Protein AF-A0A833LRZ1-F1 (afdb_monomer)

Nearest PDB structures (foldseek):
  2k7v-assembly1_B  TM=4.616E-01  e=1.360E+00  Escherichia coli K-12

Sequence (118 aa):
MSALRVLFIVLSVACVGGCGQGERDAAAQGAVASAWVAMARGEIDVEGGLVRITTPRDGRIESVAVEDGDVVAQGAVLATLDSGEARNGLALAEAALKQAQAQLAVAQARLAPLAQLA

Radius of gyration: 47.93 Å; Cα contacts (8 Å, |Δi|>4): 24; chains: 1; bounding box: 114×59×108 Å

pLDDT: mean 81.39, std 17.38, range [42.22, 98.56]

Mean predicted aligned error: 16.14 Å

Secondary structure (DSSP, 8-state):
--HHHHHHHHHHHTTSS-----------------S-S---------TT-------SS---EEEE---TT----TT---EEE--HHHHHHHHHHHHHHHHHHHHHHHHHHHHTTGGG--

Solvent-accessible surface area (backbone atoms only — not comparable to full-atom values): 8133 Å² total; per-residue (Å²): 126,66,68,68,56,53,54,55,56,58,58,59,60,66,73,77,77,78,86,78,85,87,76,88,73,67,80,76,68,82,72,76,80,64,96,63,94,76,88,81,91,80,84,90,79,62,91,87,61,86,82,85,87,73,76,97,61,91,73,53,77,68,47,71,71,68,62,95,88,64,90,77,60,92,88,60,75,54,62,42,63,58,49,65,69,62,52,51,53,49,54,53,52,52,51,52,50,54,52,52,51,52,53,48,52,53,52,51,63,66,47,56,66,61,67,74,78,112

Foldseek 3Di:
DVVVVVVVVVVVVVVPPDDDDDDPPPPPPPPPPDPDPDDDDDDDADDVHDDDDDDPDDAAWPDADDDPPDDDDPPDDGTDGDCVVVVVVVVVVVVVVVVVVVVVVVVVVVCVVVVVVD

Structure (mmCIF, N/CA/C/O backbone):
data_AF-A0A833LRZ1-F1
#
_entry.id   AF-A0A833LRZ1-F1
#
loop_
_atom_site.group_PDB
_atom_site.id
_atom_site.type_symbol
_atom_site.label_atom_id
_atom_site.label_alt_id
_atom_site.label_comp_id
_atom_site.label_asym_id
_atom_site.label_entity_id
_atom_site.label_seq_id
_atom_site.pdbx_PDB_ins_code
_atom_site.Cartn_x
_atom_site.Cartn_y
_atom_site.Cartn_z
_atom_site.occupancy
_atom_site.B_iso_or_equiv
_atom_site.auth_seq_id
_atom_site.auth_comp_id
_atom_site.auth_asym_id
_atom_site.auth_atom_id
_atom_site.pdbx_PDB_model_num
ATOM 1 N N . MET A 1 1 ? 75.185 48.407 -73.563 1.00 60.50 1 MET A N 1
ATOM 2 C CA . MET A 1 1 ? 74.888 47.956 -72.177 1.00 60.50 1 MET A CA 1
ATOM 3 C C . MET A 1 1 ? 73.453 48.240 -71.700 1.00 60.50 1 MET A C 1
ATOM 5 O O . MET A 1 1 ? 73.103 47.812 -70.609 1.00 60.50 1 MET A O 1
ATOM 9 N N . SER A 1 2 ? 72.589 48.872 -72.505 1.00 48.81 2 SER A N 1
ATOM 10 C CA . SER A 1 2 ? 71.145 49.029 -72.238 1.00 48.81 2 SER A CA 1
ATOM 11 C C . SER A 1 2 ? 70.291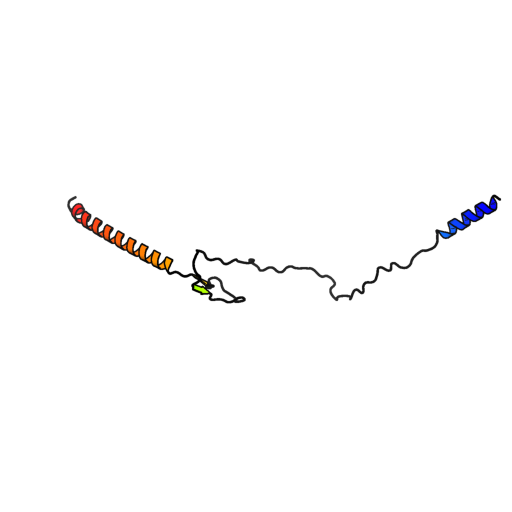 47.897 -72.838 1.00 48.81 2 SER A C 1
ATOM 13 O O . SER A 1 2 ? 69.347 47.450 -72.199 1.00 48.81 2 SER A O 1
ATOM 15 N N . ALA A 1 3 ? 70.674 47.349 -73.999 1.00 58.91 3 ALA A N 1
ATOM 16 C CA . ALA A 1 3 ? 69.956 46.243 -74.654 1.00 58.91 3 ALA A CA 1
ATOM 17 C C . ALA A 1 3 ? 70.025 44.902 -73.886 1.00 58.91 3 ALA A C 1
ATOM 19 O O . ALA A 1 3 ? 69.060 44.145 -73.874 1.00 58.91 3 ALA A O 1
ATOM 20 N N . LEU A 1 4 ? 71.128 44.639 -73.170 1.00 56.31 4 LEU A N 1
ATOM 21 C CA . LEU A 1 4 ? 71.315 43.413 -72.376 1.00 56.31 4 LEU A CA 1
ATOM 22 C C . LEU A 1 4 ? 70.455 43.398 -71.093 1.00 56.31 4 LEU A C 1
ATOM 24 O O . LEU A 1 4 ? 70.088 42.334 -70.609 1.00 56.31 4 LEU A O 1
ATOM 28 N N . ARG A 1 5 ? 70.093 44.581 -70.569 1.00 59.56 5 ARG A N 1
ATOM 29 C CA . ARG A 1 5 ? 69.193 44.737 -69.410 1.00 59.56 5 ARG A CA 1
ATOM 30 C C . ARG A 1 5 ? 67.719 44.577 -69.795 1.00 59.56 5 ARG A C 1
ATOM 32 O O . ARG A 1 5 ? 66.960 44.001 -69.027 1.00 59.56 5 ARG A O 1
ATOM 39 N N . VAL A 1 6 ? 67.332 45.028 -70.991 1.00 62.91 6 VAL A N 1
ATOM 40 C CA . VAL A 1 6 ? 65.962 44.866 -71.515 1.00 62.91 6 VAL A CA 1
ATOM 41 C C . VAL A 1 6 ? 65.681 43.402 -71.870 1.00 62.91 6 VAL A C 1
ATOM 43 O O . VAL A 1 6 ? 64.610 42.897 -71.548 1.00 62.91 6 VAL A O 1
ATOM 46 N N . LEU A 1 7 ? 66.668 42.684 -72.420 1.00 60.94 7 LEU A N 1
ATOM 47 C CA . LEU A 1 7 ? 66.545 41.249 -72.702 1.00 60.94 7 LEU A CA 1
ATOM 48 C C . LEU A 1 7 ? 66.353 40.408 -71.422 1.00 60.94 7 LEU A C 1
ATOM 50 O O . LEU A 1 7 ? 65.585 39.451 -71.429 1.00 60.94 7 LEU A O 1
ATOM 54 N N . PHE A 1 8 ? 66.983 40.797 -70.307 1.00 59.09 8 PHE A N 1
ATOM 55 C CA . PHE A 1 8 ? 66.850 40.101 -69.018 1.00 59.09 8 PHE A CA 1
ATOM 56 C C . PHE A 1 8 ? 65.487 40.320 -68.335 1.00 59.09 8 PHE A C 1
ATOM 58 O O . PHE A 1 8 ? 65.021 39.442 -67.615 1.00 59.09 8 PHE A O 1
ATOM 65 N N . ILE A 1 9 ? 64.839 41.468 -68.569 1.00 63.38 9 ILE A N 1
ATOM 66 C CA . ILE A 1 9 ? 63.507 41.787 -68.021 1.00 63.38 9 ILE A CA 1
ATOM 67 C C . ILE A 1 9 ? 62.392 41.113 -68.838 1.00 63.38 9 ILE A C 1
ATOM 69 O O . ILE A 1 9 ? 61.389 40.684 -68.278 1.00 63.38 9 ILE A O 1
ATOM 73 N N . VAL A 1 10 ? 62.574 40.951 -70.153 1.00 62.81 10 VAL A N 1
ATOM 74 C CA . VAL A 1 10 ? 61.618 40.210 -70.997 1.00 62.81 10 VAL A CA 1
ATOM 75 C C . VAL A 1 10 ? 61.701 38.697 -70.739 1.00 62.81 10 VAL A C 1
ATOM 77 O O . VAL A 1 10 ? 60.678 38.016 -70.760 1.00 62.81 10 VAL A O 1
ATOM 80 N N . LEU A 1 11 ? 62.888 38.172 -70.413 1.00 63.72 11 LEU A N 1
ATOM 81 C CA . LEU A 1 11 ? 63.084 36.750 -70.109 1.00 63.72 11 LEU A CA 1
ATOM 82 C C . LEU A 1 11 ? 62.504 36.331 -68.743 1.00 63.72 11 LEU A C 1
ATOM 84 O O . LEU A 1 11 ? 62.058 35.198 -68.596 1.00 63.72 11 LEU A O 1
ATOM 88 N N . SER A 1 12 ? 62.456 37.229 -67.752 1.00 59.47 12 SER A N 1
ATOM 89 C CA . SER A 1 12 ? 61.901 36.933 -66.420 1.00 59.47 12 SER A CA 1
ATOM 90 C C . SER A 1 12 ? 60.370 37.005 -66.352 1.00 59.47 12 SER A C 1
ATOM 92 O O . SER A 1 12 ? 59.766 36.288 -65.556 1.00 59.47 12 SER A O 1
ATOM 94 N N . VAL A 1 13 ? 59.721 37.788 -67.222 1.00 63.44 13 VAL A N 1
ATOM 95 C CA . VAL A 1 13 ? 58.247 37.867 -67.315 1.00 63.44 13 VAL A CA 1
ATOM 96 C C . VAL A 1 13 ? 57.642 36.651 -68.038 1.00 63.44 13 VAL A C 1
ATOM 98 O O . VAL A 1 13 ? 56.501 36.282 -67.770 1.00 63.44 13 VAL A O 1
ATOM 101 N N . ALA A 1 14 ? 58.415 35.957 -68.880 1.00 59.12 14 ALA A N 1
ATOM 102 C CA . ALA A 1 14 ? 57.970 34.742 -69.568 1.00 59.12 14 ALA A CA 1
ATOM 103 C C . ALA A 1 14 ? 57.870 33.499 -68.652 1.00 59.12 14 ALA A C 1
ATOM 105 O O . ALA A 1 14 ? 57.174 32.548 -68.998 1.00 59.12 14 ALA A O 1
ATOM 106 N N . CYS A 1 15 ? 58.501 33.505 -67.469 1.00 54.84 15 CYS A N 1
ATOM 107 C CA . CYS A 1 15 ? 58.492 32.364 -66.540 1.00 54.84 15 CYS A CA 1
ATOM 108 C C . CYS A 1 15 ? 57.311 32.340 -65.550 1.00 54.84 15 CYS A C 1
ATOM 110 O O . CYS A 1 15 ? 57.149 31.353 -64.840 1.00 54.84 15 CYS A O 1
ATOM 112 N N . VAL A 1 16 ? 56.479 33.388 -65.477 1.00 63.62 16 VAL A N 1
ATOM 113 C CA . VAL A 1 16 ? 55.361 33.464 -64.504 1.00 63.62 16 VAL A CA 1
ATOM 114 C C . VAL A 1 16 ? 53.994 33.168 -65.151 1.00 63.62 16 VAL A C 1
ATOM 116 O O . VAL A 1 16 ? 52.986 33.040 -64.464 1.00 63.62 16 VAL A O 1
ATOM 119 N N . GLY A 1 17 ? 53.944 32.996 -66.476 1.00 61.00 17 GLY A N 1
ATOM 120 C CA . GLY A 1 17 ? 52.698 32.861 -67.242 1.00 61.00 17 GLY A CA 1
ATOM 121 C C . GLY A 1 17 ? 52.310 31.452 -67.702 1.00 61.00 17 GLY A C 1
ATOM 122 O O . GLY A 1 17 ? 51.475 31.351 -68.597 1.00 61.00 17 GLY A O 1
ATOM 123 N N . GLY A 1 18 ? 52.892 30.371 -67.165 1.00 48.47 18 GLY A N 1
ATOM 124 C CA . GLY A 1 18 ? 52.673 29.032 -67.730 1.00 48.47 18 GLY A CA 1
ATOM 125 C C . GLY A 1 18 ? 52.882 27.851 -66.785 1.00 48.47 18 GLY A C 1
ATOM 126 O O . GLY A 1 18 ? 53.866 27.142 -66.928 1.00 48.47 18 GLY A O 1
ATOM 127 N N . CYS A 1 19 ? 51.922 27.614 -65.888 1.00 58.75 19 CYS A N 1
ATOM 128 C CA . CYS A 1 19 ? 51.4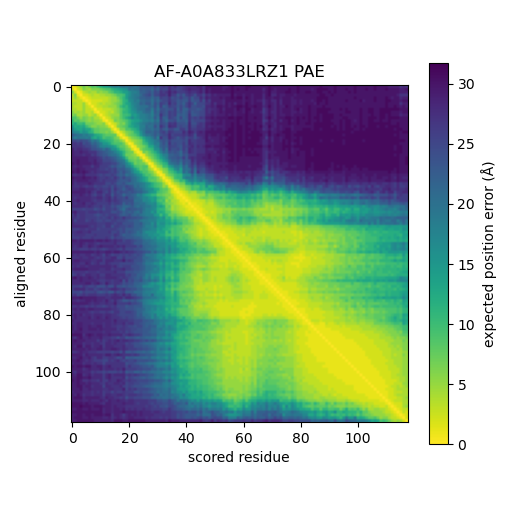97 26.274 -65.453 1.00 58.75 19 CYS A CA 1
ATOM 129 C C . CYS A 1 19 ? 50.011 26.360 -65.078 1.00 58.75 19 CYS A C 1
ATOM 131 O O . CYS A 1 19 ? 49.645 26.738 -63.966 1.00 58.75 19 CYS A O 1
ATOM 133 N N . GLY A 1 20 ? 49.153 26.088 -66.060 1.00 43.88 20 GLY A N 1
ATOM 134 C CA . GLY A 1 20 ? 47.731 25.856 -65.863 1.00 43.88 20 GLY A CA 1
ATOM 135 C C . GLY A 1 20 ? 47.442 24.364 -65.693 1.00 43.88 20 GLY A C 1
ATOM 136 O O . GLY A 1 20 ? 47.992 23.557 -66.429 1.00 43.88 20 GLY A O 1
ATOM 137 N N . GLN A 1 21 ? 46.525 24.078 -64.763 1.00 50.59 21 GLN A N 1
ATOM 138 C CA . GLN A 1 21 ? 45.581 22.947 -64.709 1.00 50.59 21 GLN A CA 1
ATOM 139 C C . GLN A 1 21 ? 46.089 21.494 -64.623 1.00 50.59 21 GLN A C 1
ATOM 141 O O . GLN A 1 21 ? 46.751 20.982 -65.513 1.00 50.59 21 GLN A O 1
ATOM 146 N N . GLY A 1 22 ? 45.575 20.807 -63.592 1.00 42.22 22 GLY A N 1
ATOM 147 C CA . GLY A 1 22 ? 45.777 19.384 -63.283 1.00 42.22 22 GLY A CA 1
ATOM 148 C C . GLY A 1 22 ? 46.751 19.261 -62.111 1.00 42.22 22 GLY A C 1
ATOM 149 O O . GLY A 1 22 ? 47.847 19.781 -62.202 1.00 42.22 22 GLY A O 1
ATOM 150 N N . GLU A 1 23 ? 46.428 18.761 -60.925 1.00 50.03 23 GLU A N 1
ATOM 151 C CA . GLU A 1 23 ? 45.297 17.991 -60.445 1.00 50.03 23 GLU A CA 1
ATOM 152 C C . GLU A 1 23 ? 44.894 18.518 -59.058 1.00 50.03 23 GLU A C 1
ATOM 154 O O . GLU A 1 23 ? 45.720 18.756 -58.176 1.00 50.03 23 GLU A O 1
ATOM 159 N N . ARG A 1 24 ? 43.588 18.717 -58.844 1.00 51.22 24 ARG A N 1
ATOM 160 C CA . ARG A 1 24 ? 43.042 18.747 -57.486 1.00 51.22 24 ARG A CA 1
ATOM 161 C C . ARG A 1 24 ? 43.004 17.304 -57.011 1.00 51.22 24 ARG A C 1
ATOM 163 O O . ARG A 1 24 ? 41.940 16.691 -57.018 1.00 51.22 24 ARG A O 1
ATOM 170 N N . ASP A 1 25 ? 44.145 16.798 -56.570 1.00 43.22 25 ASP A N 1
ATOM 1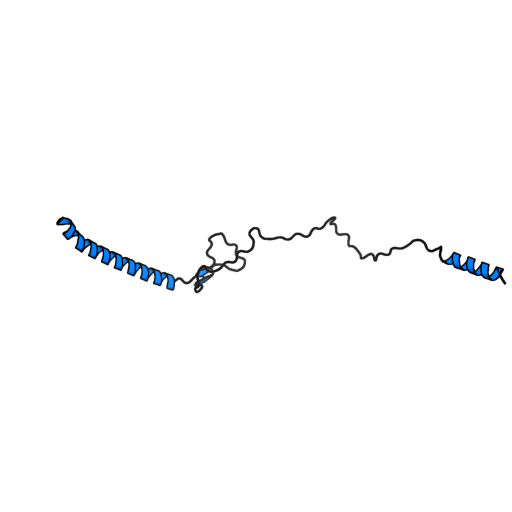71 C CA . ASP A 1 25 ? 44.199 15.594 -55.753 1.00 43.22 25 ASP A CA 1
ATOM 172 C C . ASP A 1 25 ? 43.752 15.978 -54.343 1.00 43.22 25 ASP A C 1
ATOM 174 O O . ASP A 1 25 ? 44.511 16.041 -53.376 1.00 43.22 25 ASP A O 1
ATOM 178 N N . ALA A 1 26 ? 42.453 16.277 -54.239 1.00 46.53 26 ALA A N 1
ATOM 179 C CA . ALA A 1 26 ? 41.722 15.954 -53.037 1.00 46.53 26 ALA A CA 1
ATOM 180 C C . ALA A 1 26 ? 42.033 14.485 -52.790 1.00 46.53 26 ALA A C 1
ATOM 182 O O . ALA A 1 26 ? 41.649 13.645 -53.601 1.00 46.53 26 ALA A O 1
ATOM 183 N N . ALA A 1 27 ? 42.802 14.212 -51.735 1.00 43.59 27 ALA A N 1
ATOM 184 C CA . ALA A 1 27 ? 43.073 12.872 -51.261 1.00 43.59 27 ALA A CA 1
ATOM 185 C C . ALA A 1 27 ? 41.760 12.092 -51.318 1.00 43.59 27 ALA A C 1
ATOM 187 O O . ALA A 1 27 ? 40.855 12.323 -50.511 1.00 43.59 27 ALA A O 1
ATOM 188 N N . ALA A 1 28 ? 41.647 11.240 -52.337 1.00 50.72 28 ALA A N 1
ATOM 189 C CA . ALA A 1 28 ? 40.537 10.343 -52.539 1.00 50.72 28 ALA A CA 1
ATOM 190 C C . ALA A 1 28 ? 40.661 9.302 -51.435 1.00 50.72 28 ALA A C 1
ATOM 192 O O . ALA A 1 28 ? 41.229 8.225 -51.591 1.00 50.72 28 ALA A O 1
ATOM 193 N N . GLN A 1 29 ? 40.182 9.692 -50.260 1.00 53.97 29 GLN A N 1
ATOM 194 C CA . GLN A 1 29 ? 39.751 8.777 -49.232 1.00 53.97 29 GLN A CA 1
ATOM 195 C C . GLN A 1 29 ? 38.781 7.847 -49.944 1.00 53.97 29 GLN A C 1
ATOM 197 O O . GLN A 1 29 ? 37.797 8.315 -50.517 1.00 53.97 29 GLN A O 1
ATOM 202 N N . GLY A 1 30 ? 39.124 6.561 -49.996 1.00 52.94 30 GLY A N 1
ATOM 203 C CA . GLY A 1 30 ? 38.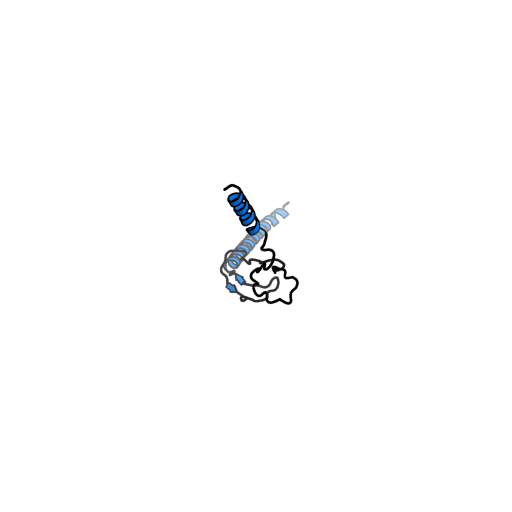297 5.528 -50.593 1.00 52.94 30 GLY A CA 1
ATOM 204 C C . GLY A 1 30 ? 36.927 5.536 -49.934 1.00 52.94 30 GLY A C 1
ATOM 205 O O . GLY A 1 30 ? 36.708 4.882 -48.918 1.00 52.94 30 GLY A O 1
ATOM 206 N N . ALA A 1 31 ? 36.014 6.314 -50.505 1.00 59.62 31 ALA A N 1
ATOM 207 C CA . ALA A 1 31 ? 34.619 6.305 -50.154 1.00 59.62 31 ALA A CA 1
ATOM 208 C C . ALA A 1 31 ? 34.072 5.002 -50.722 1.00 59.62 31 ALA A C 1
ATOM 210 O O . ALA A 1 31 ? 33.786 4.887 -51.913 1.00 59.62 31 ALA A O 1
ATOM 211 N N . VAL A 1 32 ? 33.983 3.990 -49.861 1.00 65.12 32 VAL A N 1
ATOM 212 C CA . VAL A 1 32 ? 33.124 2.839 -50.112 1.00 65.12 32 VAL A CA 1
ATOM 213 C C . VAL A 1 32 ? 31.738 3.431 -50.346 1.00 65.12 32 VAL A C 1
ATOM 215 O O . VAL A 1 32 ? 31.151 3.991 -49.421 1.00 65.12 32 VAL A O 1
ATOM 218 N N . ALA A 1 33 ? 31.271 3.411 -51.596 1.00 65.88 33 ALA A N 1
ATOM 219 C CA . ALA A 1 33 ? 29.975 3.953 -51.971 1.00 65.88 33 ALA A CA 1
ATOM 220 C C . ALA A 1 33 ? 28.903 3.142 -51.239 1.00 65.88 33 ALA A C 1
ATOM 222 O O . ALA A 1 33 ? 28.535 2.043 -51.654 1.00 65.88 33 ALA A O 1
ATOM 223 N N . SER A 1 34 ? 28.466 3.639 -50.085 1.00 69.62 34 SER A N 1
ATOM 224 C CA . SER A 1 34 ? 27.365 3.042 -49.357 1.00 69.62 34 SER A CA 1
ATOM 225 C C . SER A 1 34 ? 26.106 3.224 -50.202 1.00 69.62 34 SER A C 1
ATOM 227 O O . SER A 1 34 ? 25.883 4.281 -50.789 1.00 69.62 34 SER A O 1
ATOM 229 N N . ALA A 1 35 ? 25.271 2.188 -50.288 1.00 79.25 35 ALA A N 1
ATOM 230 C CA . ALA A 1 35 ? 24.035 2.194 -51.081 1.00 79.25 35 ALA A CA 1
ATOM 231 C C . ALA A 1 35 ? 22.968 3.193 -50.572 1.00 79.25 35 ALA A C 1
ATOM 233 O O . ALA A 1 35 ? 21.825 3.182 -51.024 1.00 79.25 35 ALA A O 1
ATOM 234 N N . TRP A 1 36 ? 23.327 4.048 -49.615 1.00 74.06 36 TRP A N 1
ATOM 235 C CA . TRP A 1 36 ? 22.442 4.963 -48.921 1.00 74.06 36 TRP A CA 1
ATOM 236 C C . TRP A 1 36 ? 22.673 6.384 -49.439 1.00 74.06 36 TRP A C 1
ATOM 238 O O . TRP A 1 36 ? 23.724 6.977 -49.215 1.00 74.06 36 TRP A O 1
ATOM 248 N N . VAL A 1 37 ? 21.668 6.931 -50.130 1.00 81.56 37 VAL A N 1
ATOM 249 C CA . VAL A 1 37 ? 21.697 8.283 -50.727 1.00 81.56 37 VAL A CA 1
ATOM 250 C C . VAL A 1 37 ? 21.491 9.385 -49.674 1.00 81.56 37 VAL A C 1
ATOM 252 O O . VAL A 1 37 ? 21.913 10.521 -49.873 1.00 81.56 37 VAL A O 1
ATOM 255 N N . ALA A 1 38 ? 20.885 9.058 -48.529 1.00 82.44 38 ALA A N 1
ATOM 256 C CA . ALA A 1 38 ? 20.752 9.946 -47.379 1.00 82.44 38 ALA A CA 1
ATOM 257 C C . ALA A 1 38 ? 20.693 9.122 -46.086 1.00 82.44 38 ALA A C 1
ATOM 259 O O . ALA A 1 38 ? 20.019 8.096 -46.029 1.00 82.44 38 ALA A O 1
ATOM 260 N N . MET A 1 39 ? 21.387 9.589 -45.050 1.00 85.31 39 MET A N 1
ATOM 261 C CA . MET A 1 39 ? 21.374 9.012 -43.706 1.00 85.31 39 MET A CA 1
ATOM 262 C C . MET A 1 39 ? 20.982 10.116 -42.726 1.00 85.31 39 MET A C 1
ATOM 264 O O . MET A 1 39 ? 21.550 11.207 -42.770 1.00 85.31 39 MET A O 1
ATOM 268 N N . ALA A 1 40 ? 20.031 9.833 -41.840 1.00 85.44 40 ALA A N 1
ATOM 269 C CA . ALA A 1 40 ? 19.632 10.734 -40.766 1.00 85.44 40 ALA A CA 1
ATOM 270 C C . ALA A 1 40 ? 19.808 10.032 -39.417 1.00 85.44 40 ALA A C 1
ATOM 272 O O . ALA A 1 40 ? 19.499 8.849 -39.277 1.00 85.44 40 ALA A O 1
ATOM 273 N N . ARG A 1 41 ? 20.315 10.766 -38.423 1.00 91.62 41 ARG A N 1
ATOM 274 C CA . ARG A 1 41 ? 20.392 10.293 -37.040 1.00 91.62 41 ARG A CA 1
ATOM 275 C C . ARG A 1 41 ? 19.053 10.561 -36.364 1.00 91.62 41 ARG A C 1
ATOM 277 O O . ARG A 1 41 ? 18.618 11.706 -36.316 1.00 91.62 41 ARG A O 1
ATOM 284 N N . GLY A 1 42 ? 18.440 9.510 -35.840 1.00 89.81 42 GLY A N 1
ATOM 285 C CA . GLY A 1 42 ? 17.300 9.601 -34.934 1.00 89.81 42 GLY A CA 1
ATOM 286 C C . GLY A 1 42 ? 17.710 9.199 -33.522 1.00 89.81 42 GLY A C 1
ATOM 287 O O . GLY A 1 42 ? 18.688 8.472 -33.338 1.00 89.81 42 GLY A O 1
ATOM 288 N N . GLU A 1 43 ? 16.958 9.676 -32.542 1.00 92.31 43 GLU A N 1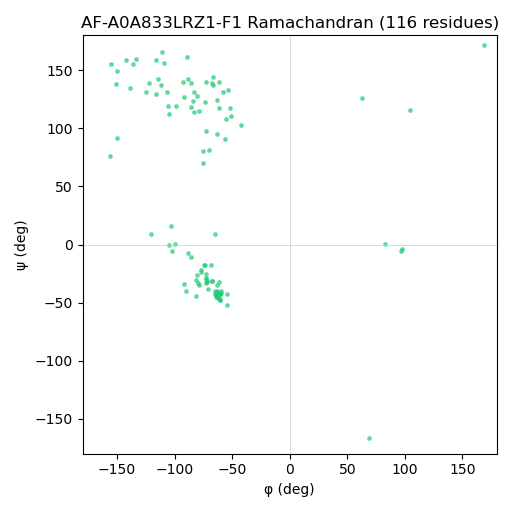
ATOM 289 C CA . GLU A 1 43 ? 16.994 9.191 -31.166 1.00 92.31 43 GLU A CA 1
ATOM 290 C C . GLU A 1 43 ? 15.665 8.492 -30.884 1.00 92.31 43 GLU A C 1
ATOM 292 O O . GLU A 1 43 ? 14.613 8.958 -31.323 1.00 92.31 43 GLU A O 1
ATOM 297 N N . ILE A 1 44 ? 15.732 7.339 -30.222 1.00 89.94 44 ILE A N 1
ATOM 298 C CA . ILE A 1 44 ? 14.559 6.569 -29.818 1.00 89.94 44 ILE A CA 1
ATOM 299 C C . ILE A 1 44 ? 14.422 6.772 -28.316 1.00 89.94 44 ILE A C 1
ATOM 301 O O . ILE A 1 44 ? 15.328 6.400 -27.572 1.00 89.94 44 ILE A O 1
ATOM 305 N N . ASP A 1 45 ? 13.300 7.346 -27.901 1.00 91.12 45 ASP A N 1
ATOM 306 C CA . ASP A 1 45 ? 12.929 7.482 -26.496 1.00 91.12 45 ASP A CA 1
ATOM 307 C C . ASP A 1 45 ? 11.654 6.680 -26.216 1.00 91.12 45 ASP A C 1
ATOM 309 O O . ASP A 1 45 ? 10.897 6.336 -27.130 1.00 91.12 45 ASP A O 1
ATOM 313 N N . VAL A 1 46 ? 11.432 6.350 -24.949 1.00 90.88 46 VAL A N 1
ATOM 314 C CA . VAL A 1 46 ? 10.235 5.643 -24.502 1.00 90.88 46 VAL A CA 1
ATOM 315 C C . VAL A 1 46 ? 9.072 6.620 -24.365 1.00 90.88 46 VAL A C 1
ATOM 317 O O . VAL A 1 46 ? 9.164 7.645 -23.686 1.00 90.88 46 VAL A O 1
ATOM 320 N N . GLU A 1 47 ? 7.940 6.297 -24.989 1.00 86.56 47 GLU A N 1
ATOM 321 C CA . GLU A 1 47 ? 6.716 7.071 -24.799 1.00 86.56 47 GLU A CA 1
ATOM 322 C C . GLU A 1 47 ? 6.304 7.015 -23.319 1.00 86.56 47 GLU A C 1
ATOM 324 O O . GLU A 1 47 ? 6.050 5.946 -22.766 1.00 86.56 47 GLU A O 1
ATOM 329 N N . GLY A 1 48 ? 6.279 8.177 -22.660 1.00 84.25 48 GLY A N 1
ATOM 330 C CA . GLY A 1 48 ? 6.012 8.295 -21.221 1.00 84.25 48 GLY A CA 1
ATOM 331 C C . GLY A 1 48 ? 7.258 8.388 -20.332 1.00 84.25 48 GLY A C 1
ATOM 332 O O . GLY A 1 48 ? 7.118 8.668 -19.141 1.00 84.25 48 GLY A O 1
ATOM 333 N N . GLY A 1 49 ? 8.463 8.246 -20.892 1.00 88.75 49 GLY A N 1
ATOM 334 C CA . GLY A 1 49 ? 9.715 8.406 -20.155 1.00 88.75 49 GLY A CA 1
ATOM 335 C C . GLY A 1 49 ? 9.976 7.300 -19.126 1.00 88.75 49 GLY A C 1
ATOM 336 O O . GLY A 1 49 ? 9.336 6.249 -19.101 1.00 88.75 49 GLY A O 1
ATOM 337 N N . LEU A 1 50 ? 10.943 7.551 -18.243 1.00 89.75 50 LEU A N 1
ATOM 338 C CA . LEU A 1 50 ? 11.278 6.659 -17.134 1.00 89.75 50 LEU A CA 1
ATOM 339 C C . LEU A 1 50 ? 10.497 7.045 -15.877 1.00 89.75 50 LEU A C 1
ATOM 341 O O . LEU A 1 50 ? 10.581 8.180 -15.403 1.00 89.75 50 LEU A O 1
ATOM 345 N N . VAL A 1 51 ? 9.805 6.077 -15.278 1.00 89.56 51 VAL A N 1
ATOM 346 C CA . VAL A 1 51 ? 9.119 6.262 -13.995 1.00 89.56 51 VAL A CA 1
ATOM 347 C C . VAL A 1 51 ? 9.984 5.706 -12.873 1.00 89.56 51 VAL A C 1
ATOM 349 O O . VAL A 1 51 ? 10.286 4.515 -12.824 1.00 89.56 51 VAL A O 1
ATOM 352 N N . ARG A 1 52 ? 10.368 6.571 -11.931 1.00 89.94 52 ARG A N 1
ATOM 353 C CA . ARG A 1 52 ? 11.067 6.145 -10.716 1.00 89.94 52 ARG A CA 1
ATOM 354 C C . ARG A 1 52 ? 10.052 5.673 -9.684 1.00 89.94 52 ARG A C 1
ATOM 356 O O . ARG A 1 52 ? 9.284 6.476 -9.160 1.00 89.94 52 ARG A O 1
ATOM 363 N N . ILE A 1 53 ? 10.089 4.386 -9.363 1.00 90.44 53 ILE A N 1
ATOM 364 C CA . ILE A 1 53 ? 9.280 3.817 -8.287 1.00 90.44 53 ILE A CA 1
ATOM 365 C C . ILE A 1 53 ? 9.987 4.046 -6.951 1.00 90.44 53 ILE A C 1
ATOM 367 O O . ILE A 1 53 ? 11.180 3.787 -6.810 1.00 90.44 53 ILE A O 1
ATOM 371 N N . THR A 1 54 ? 9.236 4.550 -5.976 1.00 91.38 54 THR A N 1
ATOM 372 C CA . THR A 1 54 ? 9.683 4.761 -4.597 1.00 91.38 54 THR A CA 1
ATOM 373 C C . THR A 1 54 ? 8.628 4.239 -3.637 1.00 91.38 54 THR A C 1
ATOM 375 O O . THR A 1 54 ? 7.457 4.087 -3.993 1.00 91.38 54 THR A O 1
ATOM 378 N N . THR A 1 55 ? 9.030 3.975 -2.402 1.00 91.19 55 THR A N 1
ATOM 379 C CA . THR A 1 55 ? 8.092 3.631 -1.342 1.00 91.19 55 THR A CA 1
ATOM 380 C C . THR A 1 55 ? 7.307 4.882 -0.921 1.00 91.19 55 THR A C 1
ATOM 382 O O . THR A 1 55 ? 7.882 5.967 -0.832 1.00 91.19 55 THR A O 1
ATOM 385 N N . PRO A 1 56 ? 5.990 4.773 -0.660 1.00 87.31 56 PRO A N 1
ATOM 386 C CA . PRO A 1 56 ? 5.174 5.913 -0.226 1.00 87.31 56 PRO A CA 1
ATOM 387 C C . PRO A 1 56 ? 5.425 6.308 1.236 1.00 87.31 56 PRO A C 1
ATOM 389 O O . PRO A 1 56 ? 5.041 7.392 1.663 1.00 87.31 56 PRO A O 1
ATOM 392 N N . ARG A 1 57 ? 6.024 5.406 2.014 1.00 88.06 57 ARG A N 1
ATOM 393 C CA . ARG A 1 57 ? 6.410 5.600 3.409 1.00 88.06 57 ARG A CA 1
ATOM 394 C C . ARG A 1 57 ? 7.743 4.912 3.659 1.00 88.06 57 ARG A C 1
ATOM 396 O O . ARG A 1 57 ? 8.090 3.967 2.942 1.00 88.06 57 ARG A O 1
ATOM 403 N N . ASP A 1 58 ? 8.430 5.347 4.702 1.00 87.06 58 ASP A N 1
ATOM 404 C CA . ASP A 1 58 ? 9.600 4.644 5.208 1.00 87.06 58 ASP A CA 1
ATOM 405 C C . ASP A 1 58 ? 9.188 3.286 5.784 1.00 87.06 58 ASP A C 1
ATOM 407 O O . ASP A 1 58 ? 8.099 3.120 6.344 1.00 87.06 58 ASP A O 1
ATOM 411 N N . GLY A 1 59 ? 10.045 2.287 5.609 1.00 88.62 59 GLY A N 1
ATOM 412 C CA . GLY A 1 59 ? 9.776 0.939 6.083 1.00 88.62 59 GLY A CA 1
ATOM 413 C C . GLY A 1 59 ? 10.764 -0.079 5.540 1.00 88.62 59 GLY A C 1
ATOM 414 O O . GLY A 1 59 ? 11.585 0.207 4.668 1.00 88.62 59 GLY A O 1
ATOM 415 N N . ARG A 1 60 ? 10.677 -1.296 6.070 1.00 91.88 60 ARG A N 1
ATOM 416 C CA . ARG A 1 60 ? 11.452 -2.441 5.595 1.00 91.88 60 ARG A CA 1
ATOM 417 C C . ARG A 1 60 ? 10.724 -3.106 4.429 1.00 91.88 60 ARG A C 1
ATOM 419 O O . ARG A 1 60 ? 9.511 -3.277 4.487 1.00 91.88 60 ARG A O 1
ATOM 426 N N . ILE A 1 61 ? 11.459 -3.516 3.400 1.00 93.44 61 ILE A N 1
ATOM 427 C CA . ILE A 1 61 ? 10.922 -4.379 2.340 1.00 93.44 61 ILE A CA 1
ATOM 428 C C . ILE A 1 61 ? 10.766 -5.795 2.908 1.00 93.44 61 ILE A C 1
ATOM 430 O O . ILE A 1 61 ? 11.732 -6.374 3.402 1.00 93.44 61 ILE A O 1
ATOM 434 N N . GLU A 1 62 ? 9.549 -6.327 2.860 1.00 94.69 62 GLU A N 1
ATOM 435 C CA . GLU A 1 62 ? 9.217 -7.704 3.238 1.00 94.69 62 GLU A CA 1
ATOM 436 C C . GLU A 1 62 ? 9.542 -8.669 2.094 1.00 94.69 62 GLU A C 1
ATOM 438 O O . GLU A 1 62 ? 10.134 -9.723 2.313 1.00 94.69 62 GLU A O 1
ATOM 443 N N . SER A 1 63 ? 9.180 -8.301 0.864 1.00 94.31 63 SER A N 1
ATOM 444 C CA . SER A 1 63 ? 9.436 -9.112 -0.327 1.00 94.31 63 SER A CA 1
ATOM 445 C C . SER A 1 63 ? 9.499 -8.268 -1.596 1.00 94.31 63 SER A C 1
ATOM 447 O O . SER A 1 63 ? 8.906 -7.191 -1.672 1.00 94.31 63 SER A O 1
ATOM 449 N N . VAL A 1 64 ? 10.204 -8.784 -2.600 1.00 94.88 64 VAL A N 1
ATOM 450 C CA . VAL A 1 64 ? 10.226 -8.273 -3.976 1.00 94.88 64 VAL A CA 1
ATOM 451 C C . VAL A 1 64 ? 9.638 -9.366 -4.864 1.00 94.88 64 VAL A C 1
ATOM 453 O O . VAL A 1 64 ? 10.015 -10.526 -4.723 1.00 94.88 64 VAL A O 1
ATOM 456 N N . ALA A 1 65 ? 8.670 -9.012 -5.707 1.00 94.06 65 ALA A N 1
ATOM 457 C CA . ALA A 1 65 ? 7.865 -9.964 -6.476 1.00 94.06 65 ALA A CA 1
ATOM 458 C C . ALA A 1 65 ? 8.241 -10.033 -7.967 1.00 94.06 65 ALA A C 1
ATOM 460 O O . ALA A 1 65 ? 7.611 -10.780 -8.709 1.00 94.06 65 ALA A O 1
ATOM 461 N N . VAL A 1 66 ? 9.225 -9.242 -8.397 1.00 95.44 66 VAL A N 1
ATOM 462 C CA . VAL A 1 66 ? 9.645 -9.093 -9.797 1.00 95.44 66 VAL A CA 1
ATOM 463 C C . VAL A 1 66 ? 11.165 -9.112 -9.907 1.00 95.44 66 VAL A C 1
ATOM 465 O O . VAL A 1 66 ? 11.858 -8.753 -8.950 1.00 95.44 66 VAL A O 1
ATOM 468 N N . GLU A 1 67 ? 11.669 -9.491 -11.075 1.00 94.25 67 GLU A N 1
ATOM 469 C CA . GLU A 1 67 ? 13.089 -9.453 -11.416 1.00 94.25 67 GLU A CA 1
ATOM 470 C C . GLU A 1 67 ? 13.393 -8.378 -12.470 1.00 94.25 67 GLU A C 1
ATOM 472 O O . GLU A 1 67 ? 12.508 -7.814 -13.124 1.00 94.25 67 GLU A O 1
ATOM 477 N N . ASP A 1 68 ? 14.679 -8.065 -12.624 1.00 93.12 68 ASP A N 1
ATOM 478 C CA . ASP A 1 68 ? 15.132 -7.103 -13.622 1.00 93.12 68 ASP A CA 1
ATOM 479 C C . ASP A 1 68 ? 14.816 -7.608 -15.039 1.00 93.12 68 ASP A C 1
ATOM 481 O O . ASP A 1 68 ? 15.251 -8.682 -15.450 1.00 93.12 68 ASP A O 1
ATOM 485 N N . GLY A 1 69 ? 14.093 -6.792 -15.811 1.00 93.56 69 GLY A N 1
ATOM 486 C CA . GLY A 1 69 ? 13.678 -7.120 -17.179 1.00 93.56 69 GLY A CA 1
ATOM 487 C C . GLY A 1 69 ? 12.255 -7.670 -17.300 1.00 93.56 69 GLY A C 1
ATOM 488 O O . GLY A 1 69 ? 11.781 -7.847 -18.424 1.00 93.56 69 GLY A O 1
ATOM 489 N N . ASP A 1 70 ? 11.552 -7.875 -16.184 1.00 95.19 70 ASP A N 1
ATOM 490 C CA . ASP A 1 70 ? 10.157 -8.309 -16.205 1.00 95.19 70 ASP A CA 1
ATOM 491 C C . ASP A 1 70 ? 9.219 -7.239 -16.779 1.00 95.19 70 ASP A C 1
ATOM 493 O O . ASP A 1 70 ? 9.302 -6.044 -16.478 1.00 95.19 70 ASP A O 1
ATOM 497 N N . VAL A 1 71 ? 8.258 -7.692 -17.587 1.00 94.19 71 VAL A N 1
ATOM 498 C CA . VAL A 1 71 ? 7.178 -6.845 -18.099 1.00 94.19 71 VAL A CA 1
ATOM 499 C C . VAL A 1 71 ? 6.053 -6.811 -17.072 1.00 94.19 71 VAL A C 1
ATOM 501 O O . VAL A 1 71 ? 5.429 -7.831 -16.781 1.00 94.19 71 VAL A O 1
ATOM 504 N N . VAL A 1 72 ? 5.758 -5.621 -16.553 1.00 93.69 72 VAL A N 1
ATOM 505 C CA . VAL A 1 72 ? 4.747 -5.417 -15.509 1.00 93.69 72 VAL A CA 1
ATOM 506 C C . VAL A 1 72 ? 3.573 -4.589 -16.021 1.00 93.69 72 VAL A C 1
ATOM 508 O O . VAL A 1 72 ? 3.735 -3.643 -16.791 1.00 93.69 72 VAL A O 1
ATOM 511 N N . ALA A 1 73 ? 2.367 -4.946 -15.583 1.00 93.75 73 ALA A N 1
ATOM 512 C CA . ALA A 1 73 ? 1.154 -4.191 -15.876 1.00 93.75 73 ALA A CA 1
ATOM 513 C C . ALA A 1 73 ? 0.902 -3.108 -14.816 1.00 93.75 73 ALA A C 1
ATOM 515 O O . ALA A 1 73 ? 1.396 -3.175 -13.687 1.00 93.75 73 ALA A O 1
ATOM 516 N N . GLN A 1 74 ? 0.071 -2.122 -15.154 1.00 91.44 74 GLN A N 1
ATOM 517 C CA . GLN A 1 74 ? -0.369 -1.119 -14.190 1.00 91.44 74 GLN A CA 1
ATOM 518 C C . GLN A 1 74 ? -1.063 -1.782 -12.990 1.00 91.44 74 GLN A C 1
ATOM 520 O O . GLN A 1 74 ? -1.954 -2.613 -13.153 1.00 91.44 74 GLN A O 1
ATOM 525 N N . GLY A 1 75 ? -0.662 -1.387 -11.779 1.00 92.00 75 GLY A N 1
ATOM 526 C CA . GLY A 1 75 ? -1.208 -1.926 -10.531 1.00 92.00 75 GLY A CA 1
ATOM 527 C C . GLY A 1 75 ? -0.589 -3.253 -10.082 1.00 92.00 75 GLY A C 1
ATOM 528 O O . GLY A 1 75 ? -0.971 -3.757 -9.028 1.00 92.00 75 GLY A O 1
ATOM 529 N N . ALA A 1 76 ? 0.371 -3.805 -10.831 1.00 94.06 76 ALA A N 1
ATOM 530 C CA . ALA A 1 76 ? 1.133 -4.961 -10.381 1.00 94.06 76 ALA A CA 1
ATOM 531 C C . ALA A 1 76 ? 1.916 -4.636 -9.098 1.00 94.06 76 ALA A C 1
ATOM 533 O O . ALA A 1 76 ? 2.490 -3.554 -8.945 1.00 94.06 76 ALA A O 1
ATOM 534 N N . VAL A 1 77 ? 1.945 -5.591 -8.168 1.00 94.06 77 VAL A N 1
ATOM 535 C CA . VAL A 1 77 ? 2.730 -5.472 -6.937 1.00 94.06 77 VAL A CA 1
ATOM 536 C C . VAL A 1 77 ? 4.184 -5.785 -7.266 1.00 94.06 77 VAL A C 1
ATOM 538 O O . VAL A 1 77 ? 4.501 -6.913 -7.622 1.00 94.06 77 VAL A O 1
ATOM 541 N N . LEU A 1 78 ? 5.060 -4.788 -7.139 1.00 94.31 78 LEU A N 1
ATOM 542 C CA . LEU A 1 78 ? 6.497 -4.949 -7.395 1.00 94.31 78 LEU A CA 1
ATOM 543 C C . LEU A 1 78 ? 7.257 -5.362 -6.129 1.00 94.31 78 LEU A C 1
ATOM 545 O O . LEU A 1 78 ? 8.146 -6.208 -6.164 1.00 94.31 78 LEU A O 1
ATOM 549 N N . ALA A 1 79 ? 6.887 -4.774 -4.993 1.00 93.81 79 ALA A N 1
ATOM 550 C CA . ALA A 1 79 ? 7.465 -5.069 -3.691 1.00 93.81 79 ALA A CA 1
ATOM 551 C C . ALA A 1 79 ? 6.433 -4.847 -2.583 1.00 93.81 79 ALA A C 1
ATOM 553 O O . ALA A 1 79 ? 5.572 -3.967 -2.677 1.00 93.81 79 ALA A O 1
ATOM 554 N N . THR A 1 80 ? 6.555 -5.626 -1.515 1.00 93.81 80 THR A N 1
ATOM 555 C CA . THR A 1 80 ? 5.721 -5.518 -0.318 1.00 93.81 80 THR A CA 1
ATOM 556 C C . THR A 1 80 ? 6.541 -4.907 0.805 1.00 93.81 80 THR A C 1
ATOM 558 O O . THR A 1 80 ? 7.663 -5.335 1.070 1.00 93.81 80 THR A O 1
ATOM 561 N N . LEU A 1 81 ? 5.983 -3.898 1.473 1.00 94.38 81 LEU A N 1
ATOM 562 C CA . LEU A 1 81 ? 6.556 -3.330 2.689 1.00 94.38 81 LEU A CA 1
ATOM 563 C C . LEU A 1 81 ? 6.042 -4.077 3.912 1.00 94.38 81 LEU A C 1
ATOM 565 O O . LEU A 1 81 ? 4.844 -4.356 4.003 1.00 94.38 81 LEU A O 1
ATOM 569 N N . ASP A 1 82 ? 6.924 -4.262 4.889 1.00 93.75 82 ASP A N 1
ATOM 570 C CA . ASP A 1 82 ? 6.537 -4.694 6.221 1.00 93.75 82 ASP A CA 1
ATOM 571 C C . ASP A 1 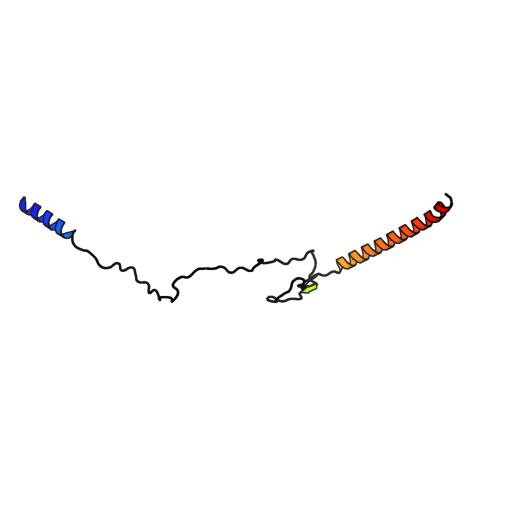82 ? 5.448 -3.751 6.761 1.00 93.75 82 ASP A C 1
ATOM 573 O O . ASP A 1 82 ? 5.484 -2.519 6.628 1.00 93.75 82 ASP A O 1
ATOM 577 N N . SER A 1 83 ? 4.409 -4.366 7.308 1.00 91.31 83 SER A N 1
ATOM 578 C CA . SER A 1 83 ? 3.207 -3.697 7.792 1.00 91.31 83 SER A CA 1
ATOM 579 C C . SER A 1 83 ? 2.965 -3.935 9.279 1.00 91.31 83 SER A C 1
ATOM 581 O O . SER A 1 83 ? 1.915 -3.535 9.771 1.00 91.31 83 SER A O 1
ATOM 583 N N . GLY A 1 84 ? 3.913 -4.528 10.014 1.00 91.25 84 GLY A N 1
ATOM 584 C CA . GLY A 1 84 ? 3.773 -4.799 11.448 1.00 91.25 84 GLY A CA 1
ATOM 585 C C . GLY A 1 84 ? 3.419 -3.555 12.270 1.00 91.25 84 GLY A C 1
ATOM 586 O O . GLY A 1 84 ? 2.410 -3.544 12.974 1.00 91.25 84 GLY A O 1
ATOM 587 N N . GLU A 1 85 ? 4.187 -2.473 12.129 1.00 89.56 85 GLU A N 1
ATOM 588 C CA . GLU A 1 85 ? 3.929 -1.213 12.844 1.00 89.56 85 GLU A CA 1
ATOM 589 C C . GLU A 1 85 ? 2.583 -0.590 12.460 1.00 89.56 85 GLU A C 1
ATOM 591 O O . GLU A 1 85 ? 1.817 -0.172 13.328 1.00 89.56 85 GLU A O 1
ATOM 596 N N . ALA A 1 86 ? 2.255 -0.594 11.165 1.00 90.38 86 ALA A N 1
ATOM 59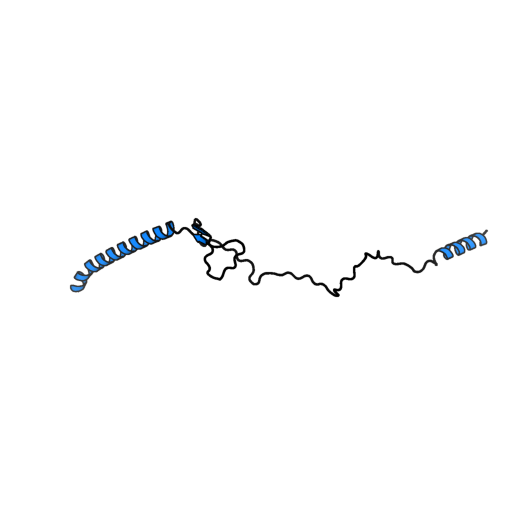7 C CA . ALA A 1 86 ? 0.987 -0.068 10.668 1.00 90.38 86 ALA A CA 1
ATOM 598 C C . ALA A 1 86 ? -0.215 -0.861 11.213 1.00 90.38 86 ALA A C 1
ATOM 600 O O . ALA A 1 86 ? -1.208 -0.267 11.633 1.00 90.38 86 ALA A O 1
ATOM 601 N N . ARG A 1 87 ? -0.115 -2.197 11.262 1.00 93.50 87 ARG A N 1
ATOM 602 C CA . ARG A 1 87 ? -1.149 -3.077 11.829 1.00 93.50 87 ARG A CA 1
ATOM 603 C C . ARG A 1 87 ? -1.313 -2.852 13.331 1.00 93.50 87 ARG A C 1
ATOM 605 O O . ARG A 1 87 ? -2.440 -2.767 13.808 1.00 93.50 87 ARG A O 1
ATOM 612 N N . ASN A 1 88 ? -0.212 -2.707 14.066 1.00 95.50 88 ASN A N 1
ATOM 613 C CA . ASN A 1 88 ? -0.253 -2.418 15.500 1.00 95.50 88 ASN A CA 1
ATOM 614 C C . ASN A 1 88 ? -0.892 -1.051 15.782 1.00 95.50 88 ASN A C 1
ATOM 616 O O . ASN A 1 88 ? -1.744 -0.939 16.662 1.00 95.50 88 ASN A O 1
ATOM 620 N N . GLY A 1 89 ? -0.530 -0.023 15.009 1.00 95.00 89 GLY A N 1
ATOM 621 C CA . GLY A 1 89 ? -1.139 1.304 15.106 1.00 95.00 89 GLY A CA 1
ATOM 622 C C . GLY A 1 89 ? -2.644 1.280 14.832 1.00 95.00 89 GLY A C 1
ATOM 623 O O . GLY A 1 89 ? -3.414 1.879 15.584 1.00 95.00 89 GLY A O 1
ATOM 624 N N . LEU A 1 90 ? -3.076 0.529 13.814 1.00 96.94 90 LEU A N 1
ATOM 625 C CA . LEU A 1 90 ? -4.495 0.323 13.526 1.00 96.94 90 LEU A CA 1
ATOM 626 C C . LEU A 1 90 ? -5.216 -0.361 14.697 1.00 96.94 90 LEU A C 1
ATOM 628 O O . LEU A 1 90 ? -6.243 0.137 15.150 1.00 96.94 90 LEU A O 1
ATOM 632 N N . ALA A 1 91 ? -4.654 -1.443 15.239 1.00 98.06 91 ALA A N 1
ATOM 633 C CA . ALA A 1 91 ? -5.247 -2.161 16.367 1.00 98.06 91 ALA A CA 1
ATOM 634 C C . ALA A 1 91 ? -5.413 -1.266 17.611 1.00 98.06 91 ALA A C 1
ATOM 636 O O . ALA A 1 91 ? -6.445 -1.314 18.284 1.00 98.06 91 ALA A O 1
ATOM 637 N N . LEU A 1 92 ? -4.425 -0.411 17.899 1.00 98.50 92 LEU A N 1
ATOM 638 C CA . LEU A 1 92 ? -4.506 0.571 18.984 1.00 98.50 92 LEU A CA 1
ATOM 639 C C . LEU A 1 92 ? -5.605 1.613 18.735 1.00 98.50 92 LEU A C 1
ATOM 641 O O . LEU A 1 92 ? -6.386 1.908 19.642 1.00 98.50 92 LEU A O 1
ATOM 645 N N . ALA A 1 93 ? -5.697 2.146 17.515 1.00 98.25 93 ALA A N 1
ATOM 646 C CA . ALA A 1 93 ? -6.726 3.115 17.148 1.00 98.25 93 ALA A CA 1
ATOM 647 C C . ALA A 1 93 ? -8.141 2.516 17.239 1.00 98.25 93 ALA A C 1
ATOM 649 O O . ALA A 1 93 ? -9.055 3.150 17.767 1.00 98.25 93 ALA A O 1
ATOM 650 N N . GLU A 1 94 ? -8.323 1.272 16.794 1.00 98.56 94 GLU A N 1
ATOM 651 C CA . GLU A 1 94 ? -9.593 0.550 16.904 1.00 98.56 94 GLU A CA 1
ATOM 652 C C . GLU A 1 94 ? -9.986 0.279 18.361 1.00 98.56 94 GLU A C 1
ATOM 654 O O . GLU A 1 94 ? -11.158 0.412 18.726 1.00 98.56 94 GLU A O 1
ATOM 659 N N . ALA A 1 95 ? -9.024 -0.076 19.217 1.00 98.50 95 ALA A N 1
ATOM 660 C CA . ALA A 1 95 ? -9.264 -0.252 20.646 1.00 98.50 95 ALA A CA 1
ATOM 661 C C . ALA A 1 95 ? -9.693 1.067 21.311 1.00 98.50 95 ALA A C 1
ATOM 663 O O . ALA A 1 95 ? -10.673 1.091 22.061 1.00 98.50 95 ALA A O 1
ATOM 664 N N . ALA A 1 96 ? -9.018 2.173 20.984 1.00 98.38 96 ALA A N 1
ATOM 665 C CA . ALA A 1 96 ? -9.380 3.503 21.466 1.00 98.38 96 ALA A CA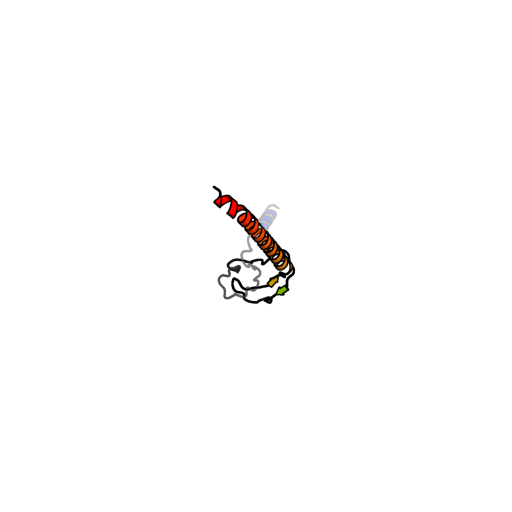 1
ATOM 666 C C . ALA A 1 96 ? -10.789 3.916 21.006 1.00 98.38 96 ALA A C 1
ATOM 668 O O . ALA A 1 96 ? -11.575 4.427 21.806 1.00 98.38 96 ALA A O 1
ATOM 669 N N . LEU A 1 97 ? -11.144 3.632 19.747 1.00 98.56 97 LEU A N 1
ATOM 670 C CA . LEU A 1 97 ? -12.482 3.888 19.215 1.00 98.56 97 LEU A CA 1
ATOM 671 C C . LEU A 1 97 ? -13.555 3.105 19.983 1.00 98.56 97 LEU A C 1
ATOM 673 O O . LEU A 1 97 ? -14.548 3.691 20.414 1.00 98.56 97 LEU A O 1
ATOM 677 N N . LYS A 1 98 ? -13.346 1.802 20.207 1.00 98.50 98 LYS A N 1
ATOM 678 C CA . LYS A 1 98 ? -14.279 0.960 20.977 1.00 98.50 98 LYS A CA 1
ATOM 679 C C . LYS A 1 98 ? -14.461 1.472 22.403 1.00 98.50 98 LYS A C 1
ATOM 681 O O . LYS A 1 98 ? -15.584 1.522 22.903 1.00 98.50 98 LYS A O 1
ATOM 686 N N . GLN A 1 99 ? -13.376 1.895 23.049 1.00 98.38 99 GLN A N 1
ATOM 687 C CA . GLN A 1 99 ? -13.443 2.483 24.383 1.00 98.38 99 GLN A CA 1
ATOM 688 C C . GLN A 1 99 ? -14.259 3.782 24.389 1.00 98.38 99 GLN A C 1
ATOM 690 O O . GLN A 1 99 ? -15.127 3.955 25.245 1.00 98.38 99 GLN A O 1
ATOM 695 N N . ALA A 1 100 ? -14.023 4.678 23.428 1.00 98.31 100 ALA A N 1
ATOM 696 C CA . ALA A 1 100 ? -14.756 5.936 23.325 1.00 98.31 100 ALA A CA 1
ATOM 697 C C . ALA A 1 100 ? -16.255 5.702 23.065 1.00 98.31 100 ALA A C 1
ATOM 699 O O . ALA A 1 100 ? -17.106 6.344 23.679 1.00 98.31 100 ALA A O 1
ATOM 700 N N . GLN A 1 101 ? -16.592 4.730 22.214 1.00 98.44 101 GLN A N 1
ATOM 701 C CA . GLN A 1 101 ? -17.976 4.328 21.956 1.00 98.44 101 GLN A CA 1
ATOM 702 C C . GLN A 1 101 ? -18.661 3.769 23.209 1.00 98.44 101 GLN A C 1
ATOM 704 O O . GLN A 1 101 ? -19.805 4.124 23.489 1.00 98.44 101 GLN A O 1
ATOM 709 N N . ALA A 1 102 ? -17.968 2.950 24.003 1.00 98.31 102 ALA A N 1
ATOM 710 C CA . ALA A 1 102 ? -18.502 2.449 25.267 1.00 98.31 102 ALA A CA 1
ATOM 711 C C . ALA A 1 102 ? -18.747 3.586 26.274 1.00 98.31 102 ALA A C 1
ATOM 713 O O . ALA A 1 102 ? -19.787 3.623 26.932 1.00 98.31 102 ALA A O 1
ATOM 714 N N . GLN A 1 103 ? -17.828 4.551 26.364 1.00 97.81 103 GLN A N 1
ATOM 715 C CA . GLN A 1 103 ? -18.002 5.738 27.205 1.00 97.81 103 GLN A CA 1
ATOM 716 C C . GLN A 1 103 ? -19.198 6.584 26.757 1.00 97.81 103 GLN A C 1
ATOM 718 O O . GLN A 1 103 ? -19.983 7.026 27.597 1.00 97.81 103 GLN A O 1
ATOM 723 N N . LEU A 1 104 ? -19.373 6.762 25.444 1.00 98.12 104 LEU A N 1
ATOM 724 C CA . LEU A 1 104 ? -20.528 7.453 24.879 1.00 98.12 104 LEU A CA 1
ATOM 725 C C . LEU A 1 104 ? -21.833 6.730 25.226 1.00 98.12 104 LEU A C 1
ATOM 727 O O . LEU A 1 104 ? -22.773 7.374 25.684 1.00 98.12 104 LEU A O 1
ATOM 731 N N . ALA A 1 105 ? -21.883 5.406 25.073 1.00 97.56 105 ALA A N 1
ATOM 732 C CA . ALA A 1 105 ? -23.059 4.611 25.416 1.00 97.56 105 ALA A CA 1
ATOM 733 C C . ALA A 1 105 ? -23.420 4.741 26.906 1.00 97.56 105 ALA A C 1
ATOM 735 O O . ALA A 1 105 ? -24.584 4.939 27.251 1.00 97.56 105 ALA A O 1
ATOM 736 N N . VAL A 1 106 ? -22.421 4.710 27.796 1.00 97.12 106 VAL A N 1
ATOM 737 C CA . VAL A 1 106 ? -22.626 4.937 29.236 1.00 97.12 106 VAL A CA 1
ATOM 738 C C . VAL A 1 106 ? -23.141 6.353 29.507 1.00 97.12 106 VAL A C 1
ATOM 740 O O . VAL A 1 106 ? -24.059 6.525 30.309 1.00 97.12 106 VAL A O 1
ATOM 743 N N . ALA A 1 107 ? -22.585 7.373 28.850 1.00 95.94 107 ALA A N 1
ATOM 744 C CA . ALA A 1 107 ? -23.045 8.751 28.999 1.00 95.94 107 ALA A CA 1
ATOM 745 C C . ALA A 1 107 ? -24.498 8.919 28.525 1.00 95.94 107 ALA A C 1
ATOM 747 O O . ALA A 1 107 ? -25.310 9.507 29.235 1.00 95.94 107 ALA A O 1
ATOM 748 N N . GLN A 1 108 ? -24.856 8.337 27.379 1.00 95.94 108 GLN A N 1
ATOM 749 C CA . GLN A 1 108 ? -26.223 8.345 26.854 1.00 95.94 108 GLN A CA 1
ATOM 750 C C . GLN A 1 108 ? -27.201 7.620 27.786 1.00 95.94 108 GLN A C 1
ATOM 752 O O . GLN A 1 108 ? -28.276 8.145 28.073 1.00 95.94 108 GLN A O 1
ATOM 757 N N . ALA A 1 109 ? -26.813 6.464 28.331 1.00 95.25 109 ALA A N 1
ATOM 758 C CA . ALA A 1 109 ? -27.631 5.724 29.290 1.00 95.25 109 ALA A CA 1
ATOM 759 C C . ALA A 1 109 ? -27.904 6.520 30.579 1.00 95.25 109 ALA A C 1
ATOM 761 O O . ALA A 1 109 ? -28.979 6.391 31.158 1.00 95.25 109 ALA A O 1
ATOM 762 N N . ARG A 1 110 ? -26.971 7.379 31.017 1.00 93.19 110 ARG A N 1
ATOM 763 C CA . ARG A 1 110 ? -27.183 8.282 32.166 1.00 93.19 110 ARG A CA 1
ATOM 764 C C . ARG A 1 110 ? -28.151 9.425 31.859 1.00 93.19 110 ARG A C 1
ATOM 766 O O . ARG A 1 110 ? -28.838 9.884 32.765 1.00 93.19 110 ARG A O 1
ATOM 773 N N . LEU A 1 111 ? -28.198 9.889 30.611 1.00 93.44 111 LEU A N 1
ATOM 774 C CA . LEU A 1 111 ? -29.076 10.985 30.189 1.00 93.44 111 LEU A CA 1
ATOM 775 C C . LEU A 1 111 ? -30.512 10.519 29.905 1.00 93.44 111 LEU A C 1
ATOM 777 O O . LEU A 1 111 ? -31.447 11.286 30.123 1.00 93.44 111 LEU A O 1
ATOM 781 N N . ALA A 1 112 ? -30.705 9.275 29.456 1.00 90.50 112 ALA A N 1
ATOM 782 C CA . ALA A 1 112 ? -32.018 8.758 29.061 1.00 90.50 112 ALA A CA 1
ATOM 783 C C . ALA A 1 112 ? -33.119 8.883 30.145 1.00 90.50 112 ALA A C 1
ATOM 785 O O . ALA A 1 112 ? -34.218 9.315 29.800 1.00 90.50 112 ALA A O 1
ATOM 786 N N . PRO A 1 113 ? -32.869 8.599 31.441 1.00 89.88 113 PRO A N 1
ATOM 787 C CA . PRO A 1 113 ? -33.871 8.796 32.492 1.00 89.88 113 PRO A CA 1
ATOM 788 C C . PRO A 1 113 ? -34.218 10.270 32.746 1.00 89.88 113 PRO A C 1
ATOM 790 O O . PRO A 1 113 ? -35.348 10.578 33.108 1.00 89.88 113 PRO A O 1
ATOM 793 N N . LEU A 1 114 ? -33.269 11.193 32.553 1.00 86.12 114 LEU A N 1
ATOM 794 C CA . LEU A 1 114 ? -33.487 12.629 32.775 1.00 86.12 114 LEU A CA 1
ATOM 795 C C . LEU A 1 114 ? -34.390 13.237 31.697 1.00 86.12 114 LEU A C 1
ATOM 797 O O . LEU A 1 114 ? -35.180 14.128 31.990 1.00 86.12 114 LEU A O 1
ATOM 801 N N . ALA A 1 115 ? -34.312 12.722 30.469 1.00 79.44 115 ALA A N 1
ATOM 802 C CA . ALA A 1 115 ? -35.174 13.140 29.367 1.00 79.44 115 ALA A CA 1
ATOM 803 C C . ALA A 1 115 ? -36.651 12.732 29.547 1.00 79.44 115 ALA A C 1
ATOM 805 O O . ALA A 1 115 ? -37.505 13.283 28.869 1.00 79.44 115 ALA A O 1
ATOM 806 N N . GLN A 1 116 ? -36.959 11.781 30.438 1.00 80.19 116 GLN A N 1
ATOM 807 C CA . GLN A 1 116 ? -38.336 11.345 30.727 1.00 80.19 116 GLN A CA 1
ATOM 808 C C . GLN A 1 116 ? -39.039 12.208 31.786 1.00 80.19 116 GLN A C 1
ATOM 810 O O . GLN A 1 116 ? -40.235 12.043 32.013 1.00 80.19 116 GLN A O 1
ATOM 815 N N . LEU A 1 117 ? -38.295 13.084 32.467 1.00 76.19 117 LEU A N 1
ATOM 816 C CA . LEU A 1 117 ? -38.798 13.958 33.531 1.00 76.19 117 LEU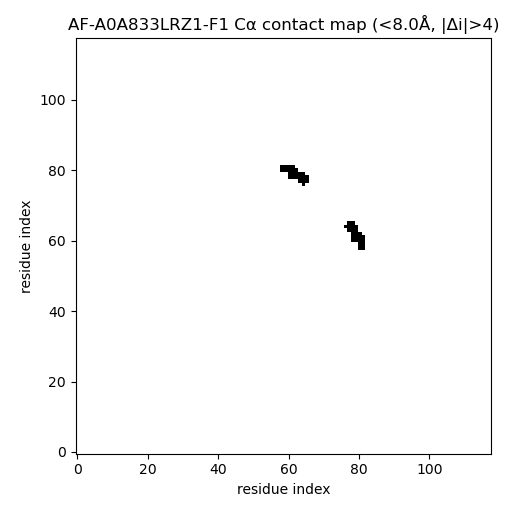 A CA 1
ATOM 817 C C . LEU A 1 117 ? -39.080 15.394 33.049 1.00 76.19 117 LEU A C 1
ATOM 819 O O . LEU A 1 117 ? -39.478 16.228 33.862 1.00 76.19 117 LEU A O 1
ATOM 823 N N . ALA A 1 118 ? -38.853 15.677 31.764 1.00 53.84 118 ALA A N 1
ATOM 824 C CA . ALA A 1 118 ? -39.149 16.943 31.093 1.00 53.84 118 ALA A CA 1
ATOM 825 C C . ALA A 1 118 ? -40.360 16.781 30.167 1.00 53.84 118 ALA A C 1
ATOM 827 O O . ALA A 1 118 ? -41.129 17.761 30.049 1.00 53.84 118 ALA A O 1
#